Protein AF-A0A381XFG2-F1 (afdb_monomer)

Foldseek 3Di:
DDPPPPPPPPPLPEFEEEEEEQADPDVVSVVVQVVVQVVCVVSVYGYDYQYDPDGLDQVSSLVSLVVVVVVVGQAYEYAHSDQESCVVSVVVCVVSVHAYEYEQDHHPDDPHPYYHHDPVVVVVVVVVVVVCVVVVD

InterPro domains:
  IPR025997 Periplasmic binding protein [PF13407] (17-136)
  IPR028082 Periplasmic binding protein-like I [SSF53822] (14-135)

Structure (mmCIF, N/CA/C/O backbone):
data_AF-A0A381XFG2-F1
#
_entry.id   AF-A0A381XFG2-F1
#
loop_
_atom_site.group_PDB
_atom_site.id
_atom_site.type_symbol
_atom_site.label_atom_id
_atom_site.label_alt_id
_atom_site.label_comp_id
_atom_site.label_asym_id
_atom_site.label_entity_id
_atom_site.label_seq_id
_atom_site.pdbx_PDB_ins_code
_atom_site.Cartn_x
_atom_site.Cartn_y
_atom_site.Cartn_z
_atom_site.occupancy
_atom_site.B_iso_or_equiv
_atom_site.auth_seq_id
_atom_site.auth_comp_id
_atom_site.auth_asym_id
_atom_site.auth_atom_id
_atom_site.pdbx_PDB_model_num
ATOM 1 N N . VAL A 1 1 ? 3.600 -27.446 50.874 1.00 41.81 1 VAL A N 1
ATOM 2 C CA . VAL A 1 1 ? 4.179 -27.270 49.524 1.00 41.81 1 VAL A CA 1
ATOM 3 C C . VAL A 1 1 ? 3.050 -26.823 48.613 1.00 41.81 1 VAL A C 1
ATOM 5 O O . VAL A 1 1 ? 2.247 -27.652 48.218 1.00 41.81 1 VAL A O 1
ATOM 8 N N . ALA A 1 2 ? 2.905 -25.516 48.404 1.00 37.62 2 ALA A N 1
ATOM 9 C CA . ALA A 1 2 ? 1.913 -24.946 47.497 1.00 37.62 2 ALA A CA 1
ATOM 10 C C . ALA A 1 2 ? 2.695 -24.245 46.388 1.00 37.62 2 ALA A C 1
ATOM 12 O O . ALA A 1 2 ? 3.257 -23.173 46.598 1.00 37.62 2 ALA A O 1
ATOM 13 N N . ILE A 1 3 ? 2.824 -24.926 45.253 1.00 48.22 3 ILE A N 1
ATOM 14 C CA . ILE A 1 3 ? 3.401 -24.357 44.041 1.00 48.22 3 ILE A CA 1
ATOM 15 C C . ILE A 1 3 ? 2.300 -23.478 43.447 1.00 48.22 3 ILE A C 1
ATOM 17 O O . ILE A 1 3 ? 1.368 -23.976 42.824 1.00 48.22 3 ILE A O 1
ATOM 21 N N . VAL A 1 4 ? 2.373 -22.175 43.710 1.00 49.03 4 VAL A N 1
ATOM 22 C CA . VAL A 1 4 ? 1.599 -21.174 42.975 1.00 49.03 4 VAL A CA 1
ATOM 23 C C . VAL A 1 4 ? 2.292 -21.026 41.624 1.00 49.03 4 VAL A C 1
ATOM 25 O O . VAL A 1 4 ? 3.291 -20.320 41.503 1.00 49.03 4 VAL A O 1
ATOM 28 N N . LEU A 1 5 ? 1.807 -21.766 40.626 1.00 52.25 5 LEU A N 1
ATOM 29 C CA . LEU A 1 5 ? 2.098 -21.498 39.222 1.00 52.25 5 LEU A CA 1
ATOM 30 C C . LEU A 1 5 ? 1.452 -20.149 38.894 1.00 52.25 5 LEU A C 1
ATOM 32 O O . LEU A 1 5 ? 0.264 -20.068 38.598 1.00 52.25 5 LEU A O 1
ATOM 36 N N . LEU A 1 6 ? 2.234 -19.077 39.016 1.00 48.50 6 LEU A N 1
ATOM 37 C CA . LEU A 1 6 ? 1.971 -17.826 38.316 1.00 48.50 6 LEU A CA 1
ATOM 38 C C . LEU A 1 6 ? 2.114 -18.134 36.824 1.00 48.50 6 LEU A C 1
ATOM 40 O O . LEU A 1 6 ? 3.192 -17.997 36.246 1.00 48.50 6 LEU A O 1
ATOM 44 N N . GLU A 1 7 ? 1.030 -18.620 36.219 1.00 51.16 7 GLU A N 1
ATOM 45 C CA . GLU A 1 7 ? 0.855 -18.575 34.776 1.00 51.16 7 GLU A CA 1
ATOM 46 C C . GLU A 1 7 ? 0.992 -17.110 34.382 1.00 51.16 7 GLU A C 1
ATOM 48 O O . GLU A 1 7 ? 0.145 -16.262 34.665 1.00 51.16 7 GLU A O 1
ATOM 53 N N . THR A 1 8 ? 2.150 -16.794 33.814 1.00 48.97 8 THR A N 1
ATOM 54 C CA . THR A 1 8 ? 2.382 -15.509 33.183 1.00 48.97 8 THR A CA 1
ATOM 55 C C . THR A 1 8 ? 1.422 -15.483 32.009 1.00 48.97 8 THR A C 1
ATOM 57 O O . THR A 1 8 ? 1.656 -16.156 31.009 1.00 48.97 8 THR A O 1
ATOM 60 N N . SER A 1 9 ? 0.299 -14.784 32.174 1.00 50.44 9 SER A N 1
ATOM 61 C CA . SER A 1 9 ? -0.589 -14.434 31.075 1.00 50.44 9 SER A CA 1
ATOM 62 C C . SER A 1 9 ? 0.266 -13.700 30.052 1.00 50.44 9 SER A C 1
ATOM 64 O O . SER A 1 9 ? 0.538 -12.510 30.208 1.00 50.44 9 SER A O 1
ATOM 66 N N . LEU A 1 10 ? 0.720 -14.417 29.025 1.00 53.53 10 LEU A N 1
ATOM 67 C CA . LEU A 1 10 ? 1.084 -13.796 27.769 1.00 53.53 10 LEU A CA 1
ATOM 68 C C . LEU A 1 10 ? -0.191 -13.090 27.332 1.00 53.53 10 LEU A C 1
ATOM 70 O O . LEU A 1 10 ? -1.187 -13.734 27.014 1.00 53.53 10 LEU A O 1
ATOM 74 N N . THR A 1 11 ? -0.210 -11.768 27.428 1.00 52.88 11 THR A N 1
ATOM 75 C CA . THR A 1 11 ? -1.153 -10.970 26.663 1.00 52.88 11 THR A CA 1
ATOM 76 C C . THR A 1 11 ? -0.985 -11.443 25.225 1.00 52.88 11 THR A C 1
ATOM 78 O O . THR A 1 11 ? 0.052 -11.183 24.617 1.00 52.88 11 THR A O 1
ATOM 81 N N . GLU A 1 12 ? -1.939 -12.226 24.721 1.00 61.41 12 GLU A N 1
ATOM 82 C CA . GLU A 1 12 ? -2.060 -12.521 23.298 1.00 61.41 12 GLU A CA 1
ATOM 83 C C . GLU A 1 12 ? -2.022 -11.159 22.602 1.00 61.41 12 GLU A C 1
ATOM 85 O O . GLU A 1 12 ? -2.944 -10.354 22.752 1.00 61.41 12 GLU A O 1
ATOM 90 N N . MET A 1 13 ? -0.899 -10.833 21.957 1.00 62.16 13 MET A N 1
ATOM 91 C CA . MET A 1 13 ? -0.730 -9.571 21.245 1.00 62.16 13 MET A CA 1
ATOM 92 C C . MET A 1 13 ? -1.565 -9.650 19.972 1.00 62.16 13 MET A C 1
ATOM 94 O O . MET A 1 13 ? -1.038 -9.880 18.889 1.00 62.16 13 MET A O 1
ATOM 98 N N . SER A 1 14 ? -2.881 -9.510 20.110 1.00 80.94 14 SER A N 1
ATOM 99 C CA . SER A 1 14 ? -3.780 -9.428 18.974 1.00 80.94 14 SER A CA 1
ATOM 100 C C . SER A 1 14 ? -3.694 -8.020 18.396 1.00 80.94 14 SER A C 1
ATOM 102 O O . SER A 1 14 ? -4.158 -7.072 19.029 1.00 80.94 14 SER A O 1
ATOM 104 N N . PHE A 1 15 ? -3.109 -7.889 17.212 1.00 90.75 15 PHE A N 1
ATOM 105 C CA . PHE A 1 15 ? -3.097 -6.656 16.434 1.00 90.75 15 PHE A CA 1
ATOM 106 C C . PHE A 1 15 ? -3.812 -6.858 15.090 1.00 90.75 15 PHE A C 1
ATOM 108 O O . PHE A 1 15 ? -3.849 -7.951 14.522 1.00 90.75 15 PHE A O 1
ATOM 115 N N . SER A 1 16 ? -4.401 -5.788 14.572 1.00 93.75 16 SER A N 1
ATOM 116 C CA . SER A 1 16 ? -5.150 -5.732 13.323 1.00 93.75 16 SER A CA 1
ATOM 117 C C . SER A 1 16 ? -4.412 -4.864 12.311 1.00 93.75 16 SER A C 1
ATOM 119 O O . SER A 1 16 ? -4.190 -3.675 12.535 1.00 93.75 16 SER A O 1
ATOM 121 N N . ILE A 1 17 ? -4.076 -5.446 11.160 1.00 97.31 17 ILE A N 1
ATOM 122 C CA . ILE A 1 17 ? -3.379 -4.751 10.072 1.00 97.31 17 ILE A CA 1
ATOM 123 C C . ILE A 1 17 ? -4.329 -4.565 8.893 1.00 97.31 17 ILE A C 1
ATOM 125 O O . ILE A 1 17 ? -4.906 -5.532 8.391 1.00 97.31 17 ILE A O 1
ATOM 129 N N . ALA A 1 18 ? -4.458 -3.332 8.409 1.00 98.44 18 ALA A N 1
ATOM 130 C CA . ALA A 1 18 ? -5.121 -3.055 7.140 1.00 98.44 18 ALA A CA 1
ATOM 131 C C . ALA A 1 18 ? -4.087 -3.016 6.007 1.00 98.44 18 ALA A C 1
ATOM 133 O O . ALA A 1 18 ? -3.096 -2.291 6.081 1.00 98.44 18 ALA A O 1
ATOM 134 N N . VAL A 1 19 ? -4.321 -3.784 4.943 1.00 98.50 19 VAL A N 1
ATOM 135 C CA . VAL A 1 19 ? -3.414 -3.878 3.792 1.00 98.50 19 VAL A CA 1
ATOM 136 C C . VAL A 1 19 ? -4.117 -3.346 2.552 1.00 98.50 19 VAL A C 1
ATOM 138 O O . VAL A 1 19 ? -5.094 -3.930 2.083 1.00 98.50 19 VAL A O 1
ATOM 141 N N . LEU A 1 20 ? -3.624 -2.237 2.007 1.00 98.50 20 LEU A N 1
ATOM 142 C CA . LEU A 1 20 ? -4.175 -1.580 0.826 1.00 98.50 20 LEU A CA 1
ATOM 143 C C . LEU A 1 20 ? -3.256 -1.782 -0.373 1.00 98.50 20 LEU A C 1
ATOM 145 O O . LEU A 1 20 ? -2.075 -1.448 -0.343 1.00 98.50 20 LEU A O 1
ATOM 149 N N . THR A 1 21 ? -3.804 -2.294 -1.468 1.00 98.12 21 THR A N 1
ATOM 150 C CA . THR A 1 21 ? -3.048 -2.514 -2.714 1.00 98.12 21 THR A CA 1
ATOM 151 C C . THR A 1 21 ? -3.798 -1.932 -3.903 1.00 98.12 21 THR A C 1
ATOM 153 O O . THR A 1 21 ? -5.000 -1.694 -3.808 1.00 98.12 21 THR A O 1
ATOM 156 N N . LYS A 1 22 ? -3.108 -1.700 -5.025 1.00 97.19 22 LYS A N 1
ATOM 157 C CA . LYS A 1 22 ? -3.694 -1.024 -6.196 1.00 97.19 22 LYS A CA 1
ATOM 158 C C . LYS A 1 22 ? -4.681 -1.900 -6.973 1.00 97.19 22 LYS A C 1
ATOM 160 O O . LYS A 1 22 ? -5.620 -1.387 -7.574 1.00 97.19 22 LYS A O 1
ATOM 165 N N . ASN A 1 23 ? -4.454 -3.217 -6.990 1.00 96.75 23 ASN A N 1
ATOM 166 C CA . ASN A 1 23 ? -5.258 -4.188 -7.733 1.00 96.75 23 ASN A CA 1
ATOM 167 C C . ASN A 1 23 ? -5.012 -5.642 -7.262 1.00 96.75 23 ASN A C 1
ATOM 169 O O . ASN A 1 23 ? -4.170 -5.919 -6.401 1.00 96.75 23 ASN A O 1
ATOM 173 N N . ASN A 1 24 ? -5.772 -6.584 -7.834 1.00 95.00 24 ASN A N 1
ATOM 174 C CA . ASN A 1 24 ? -5.692 -8.021 -7.537 1.00 95.00 24 ASN A CA 1
ATOM 175 C C . ASN A 1 24 ? -4.972 -8.852 -8.606 1.00 95.00 24 ASN A C 1
ATOM 177 O O . ASN A 1 24 ? -4.934 -10.072 -8.487 1.00 95.00 24 ASN A O 1
ATOM 181 N N . THR A 1 25 ? -4.427 -8.220 -9.641 1.00 95.31 25 THR A N 1
ATOM 182 C CA . THR A 1 25 ? -3.874 -8.916 -10.809 1.00 95.31 25 THR A CA 1
ATOM 183 C C . THR A 1 25 ? -2.355 -8.855 -10.873 1.00 95.31 25 THR A C 1
ATOM 185 O O . THR A 1 25 ? -1.750 -9.757 -11.444 1.00 95.31 25 THR A O 1
ATOM 188 N N . ASN A 1 26 ? -1.724 -7.839 -10.277 1.00 95.50 26 ASN A N 1
ATOM 189 C CA . ASN A 1 26 ? -0.270 -7.732 -10.249 1.00 95.50 26 ASN A CA 1
ATOM 190 C C . ASN A 1 26 ? 0.336 -8.771 -9.275 1.00 95.50 26 ASN A C 1
ATOM 192 O O . ASN A 1 26 ? 0.061 -8.708 -8.068 1.00 95.50 26 ASN A O 1
ATOM 196 N N . PRO A 1 27 ? 1.201 -9.689 -9.756 1.00 95.38 27 PRO A N 1
ATOM 197 C CA . PRO A 1 27 ? 1.852 -10.699 -8.923 1.00 95.38 27 PRO A CA 1
ATOM 198 C C . PRO A 1 27 ? 2.643 -10.133 -7.740 1.00 95.38 27 PRO A C 1
ATOM 200 O O . PRO A 1 27 ? 2.675 -10.771 -6.691 1.00 95.38 27 PRO A O 1
ATOM 203 N N . ALA A 1 28 ? 3.232 -8.939 -7.860 1.00 92.94 28 ALA A N 1
ATOM 204 C CA . ALA A 1 28 ? 3.969 -8.310 -6.765 1.00 92.94 28 ALA A CA 1
ATOM 205 C C . ALA A 1 28 ? 3.054 -7.999 -5.568 1.00 92.94 28 ALA A C 1
ATOM 207 O O . ALA A 1 28 ? 3.405 -8.281 -4.424 1.00 92.94 28 ALA A O 1
ATOM 208 N N . TYR A 1 29 ? 1.845 -7.486 -5.822 1.00 96.38 29 TYR A N 1
ATOM 209 C CA . TYR A 1 29 ? 0.879 -7.171 -4.761 1.00 96.38 29 TYR A CA 1
ATOM 210 C C . TYR A 1 29 ? 0.284 -8.439 -4.153 1.00 96.38 29 TYR A C 1
ATOM 212 O O . TYR A 1 29 ? 0.097 -8.510 -2.942 1.00 96.38 29 TYR A O 1
ATOM 220 N N . ILE A 1 30 ? 0.024 -9.457 -4.979 1.00 96.56 30 ILE A N 1
ATOM 221 C CA . ILE A 1 30 ? -0.415 -10.774 -4.503 1.00 96.56 30 ILE A CA 1
ATOM 222 C C . ILE A 1 30 ? 0.652 -11.377 -3.582 1.00 96.56 30 ILE A C 1
ATOM 224 O O . ILE A 1 30 ? 0.333 -11.792 -2.470 1.00 96.56 30 ILE A O 1
ATOM 228 N N . GLY A 1 31 ? 1.914 -11.380 -4.019 1.00 96.25 31 GLY A N 1
ATOM 229 C CA . GLY A 1 31 ? 3.041 -11.891 -3.243 1.00 96.25 31 GLY A CA 1
ATOM 230 C C . GLY A 1 31 ? 3.228 -11.148 -1.921 1.00 96.25 31 GLY A C 1
ATOM 231 O O . GLY A 1 31 ? 3.369 -11.792 -0.883 1.00 96.25 31 GLY A O 1
ATOM 232 N N . ALA A 1 32 ? 3.144 -9.813 -1.936 1.00 95.88 32 ALA A N 1
ATOM 233 C CA . ALA A 1 32 ? 3.217 -8.997 -0.727 1.00 95.88 32 ALA A CA 1
ATOM 234 C C . ALA A 1 32 ? 2.108 -9.350 0.277 1.00 95.88 32 ALA A C 1
ATOM 236 O O . ALA A 1 32 ? 2.403 -9.598 1.443 1.00 95.88 3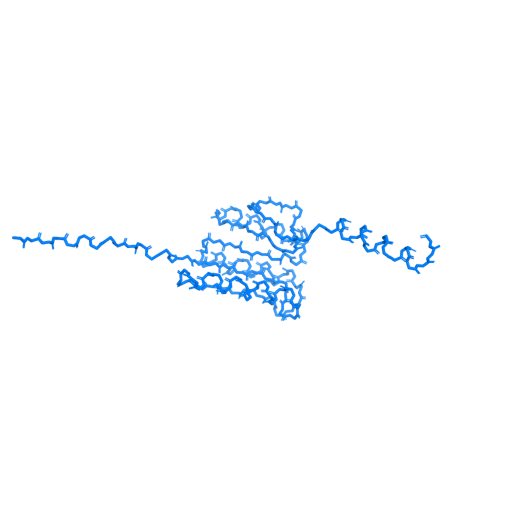2 ALA A O 1
ATOM 237 N N . ARG A 1 33 ? 0.847 -9.458 -0.174 1.00 97.19 33 ARG A N 1
ATOM 238 C CA . ARG A 1 33 ? -0.282 -9.849 0.691 1.00 97.19 33 ARG A CA 1
ATOM 239 C C . ARG A 1 33 ? -0.084 -11.236 1.306 1.00 97.19 33 ARG A C 1
ATOM 241 O O . ARG A 1 33 ? -0.241 -11.378 2.511 1.00 97.19 33 ARG A O 1
ATOM 248 N N . VAL A 1 34 ? 0.349 -12.222 0.515 1.00 97.31 34 VAL A N 1
ATOM 249 C CA . VAL A 1 34 ? 0.656 -13.578 1.011 1.00 97.31 34 VAL A CA 1
ATOM 250 C C . VAL A 1 34 ? 1.789 -13.564 2.041 1.00 97.31 34 VAL A C 1
ATOM 252 O O . VAL A 1 34 ? 1.725 -14.291 3.031 1.00 97.31 34 VAL A O 1
ATOM 255 N N . GLY A 1 35 ? 2.834 -12.764 1.817 1.00 96.25 35 GLY A N 1
ATOM 256 C CA . GLY A 1 35 ? 3.937 -12.613 2.767 1.00 96.25 35 GLY A CA 1
ATOM 257 C C . GLY A 1 35 ? 3.481 -12.006 4.094 1.00 96.25 35 GLY A C 1
ATOM 258 O O . GLY A 1 35 ? 3.819 -12.536 5.151 1.00 96.25 35 GLY A O 1
ATOM 259 N N . ILE A 1 36 ? 2.669 -10.946 4.028 1.00 96.12 36 ILE A N 1
ATOM 260 C CA . ILE A 1 36 ? 2.073 -10.299 5.202 1.00 96.12 36 ILE A CA 1
ATOM 261 C C . ILE A 1 36 ? 1.201 -11.292 5.971 1.00 96.12 36 ILE A C 1
ATOM 263 O O . ILE A 1 36 ? 1.440 -11.483 7.160 1.00 96.12 36 ILE A O 1
ATOM 267 N N . ASP A 1 37 ? 0.258 -11.962 5.298 1.00 96.75 37 ASP A N 1
ATOM 268 C CA . ASP A 1 37 ? -0.659 -12.927 5.921 1.00 96.75 37 ASP A CA 1
ATOM 269 C C . ASP A 1 37 ? 0.103 -14.026 6.659 1.00 96.75 37 ASP A C 1
ATOM 271 O O . ASP A 1 37 ? -0.136 -14.273 7.838 1.00 96.75 37 ASP A O 1
ATOM 275 N N . ARG A 1 38 ? 1.093 -14.632 5.996 1.00 95.81 38 ARG A N 1
ATOM 276 C CA . ARG A 1 38 ? 1.913 -15.673 6.617 1.00 95.81 38 ARG A CA 1
ATOM 277 C C . ARG A 1 38 ? 2.650 -15.154 7.839 1.00 95.81 38 ARG A C 1
ATOM 279 O O . ARG A 1 38 ? 2.705 -15.862 8.833 1.00 95.81 38 ARG A O 1
ATOM 286 N N . MET A 1 39 ? 3.228 -13.955 7.787 1.00 93.62 39 MET A N 1
ATOM 287 C CA . MET A 1 39 ? 3.987 -13.420 8.917 1.00 93.62 39 MET A CA 1
ATOM 288 C C . MET A 1 39 ? 3.085 -13.140 10.122 1.00 93.62 39 MET A C 1
ATOM 290 O O . MET A 1 39 ? 3.410 -13.541 11.236 1.00 93.62 39 MET A O 1
ATOM 294 N N . ILE A 1 40 ? 1.943 -12.484 9.916 1.00 92.19 40 ILE A N 1
ATOM 295 C CA . ILE A 1 40 ? 1.053 -12.093 11.019 1.00 92.19 40 ILE A CA 1
ATOM 296 C C . ILE A 1 40 ? 0.279 -13.278 11.610 1.00 92.19 40 ILE A C 1
ATOM 298 O O . ILE A 1 40 ? -0.040 -13.257 12.797 1.00 92.19 40 ILE A O 1
ATOM 302 N N . GLU A 1 41 ? 0.044 -14.341 10.832 1.00 91.62 41 GLU A N 1
ATOM 303 C CA . GLU A 1 41 ? -0.528 -15.594 11.338 1.00 91.62 41 GLU A CA 1
ATOM 304 C C . GLU A 1 41 ? 0.346 -16.231 12.434 1.00 91.62 41 GLU A C 1
ATOM 306 O O . GLU A 1 41 ? -0.196 -16.845 13.353 1.00 91.62 41 GLU A O 1
ATOM 311 N N . HIS A 1 42 ? 1.674 -16.028 12.416 1.00 89.94 42 HIS A N 1
ATOM 312 C CA . HIS A 1 42 ? 2.567 -16.494 13.494 1.00 89.94 42 HIS A CA 1
ATOM 313 C C . HIS A 1 42 ? 2.279 -15.813 14.841 1.00 89.94 42 HIS A C 1
ATOM 3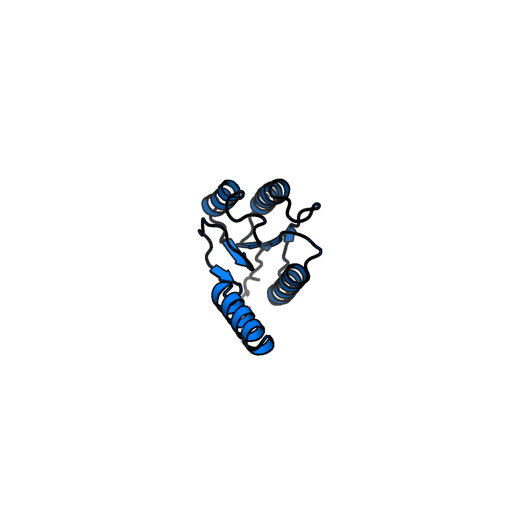15 O O . HIS A 1 42 ? 2.670 -16.335 15.882 1.00 89.94 42 HIS A O 1
ATOM 321 N N . PHE A 1 43 ? 1.588 -14.671 14.825 1.00 89.19 43 PHE A N 1
ATOM 322 C CA . PHE A 1 43 ? 1.152 -13.935 16.011 1.00 89.19 43 PHE A CA 1
ATOM 323 C C . PHE A 1 43 ? -0.343 -14.137 16.313 1.00 89.19 43 PHE A C 1
ATOM 325 O O . PHE A 1 43 ? -0.922 -13.358 17.062 1.00 89.19 43 PHE A O 1
ATOM 332 N N . GLY A 1 44 ? -1.006 -15.122 15.693 1.00 89.06 44 GLY A N 1
ATOM 333 C CA . GLY A 1 44 ? -2.446 -15.356 15.879 1.00 89.06 44 GLY A CA 1
ATOM 334 C C . GLY A 1 44 ? -3.346 -14.274 15.265 1.00 89.06 44 GLY A C 1
ATOM 335 O O . GLY A 1 44 ? -4.547 -14.237 15.534 1.00 89.06 44 GLY A O 1
ATOM 336 N N . CYS A 1 45 ? -2.785 -13.396 14.430 1.00 92.50 45 CYS A N 1
ATOM 337 C CA . CYS A 1 45 ? -3.463 -12.239 13.852 1.00 92.50 45 CYS A CA 1
ATOM 338 C C . CYS A 1 45 ? -3.872 -12.481 12.390 1.00 92.50 45 CYS A C 1
ATOM 340 O O . CYS A 1 45 ? -3.415 -13.421 11.739 1.00 92.50 45 CYS A O 1
ATOM 342 N N . ARG A 1 46 ? -4.738 -11.614 11.849 1.00 91.50 46 ARG A N 1
ATOM 343 C CA . ARG A 1 46 ? -5.144 -11.619 10.433 1.00 91.50 46 ARG A CA 1
ATOM 344 C C . ARG A 1 46 ? -5.181 -10.206 9.868 1.00 91.50 46 ARG A C 1
ATOM 346 O O . ARG A 1 46 ? -5.628 -9.283 10.544 1.00 91.50 46 ARG A O 1
ATOM 353 N N . ALA A 1 47 ? -4.771 -10.058 8.612 1.00 96.00 47 ALA A N 1
ATOM 354 C CA . ALA A 1 47 ? -4.870 -8.799 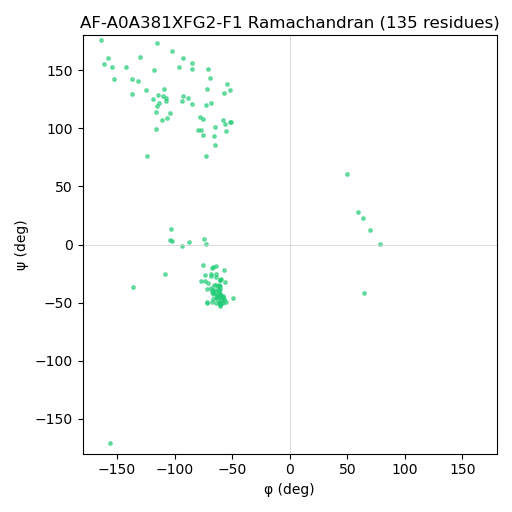7.894 1.00 96.00 47 ALA A CA 1
ATOM 355 C C . ALA A 1 47 ? -6.251 -8.655 7.260 1.00 96.00 47 ALA A C 1
ATOM 357 O O . ALA A 1 47 ? -6.893 -9.629 6.854 1.00 96.00 47 ALA A O 1
ATOM 358 N N . VAL A 1 48 ? -6.686 -7.407 7.123 1.00 97.88 48 VAL A N 1
ATOM 359 C CA . VAL A 1 48 ? -7.841 -7.046 6.309 1.00 97.88 48 VAL A CA 1
ATOM 360 C C . VAL A 1 48 ? -7.329 -6.417 5.023 1.00 97.88 48 VAL A C 1
ATOM 362 O O . VAL A 1 48 ? -6.744 -5.334 5.032 1.00 97.88 48 VAL A O 1
ATOM 365 N N . HIS A 1 49 ? -7.552 -7.105 3.907 1.00 98.12 49 HIS A N 1
ATOM 366 C CA . HIS A 1 49 ? -7.122 -6.643 2.591 1.00 98.12 49 HIS A CA 1
ATOM 367 C C . HIS A 1 49 ? -8.185 -5.756 1.949 1.00 98.12 49 HIS A C 1
ATOM 369 O O . HIS A 1 49 ? -9.333 -6.164 1.769 1.00 98.12 49 HIS A O 1
ATOM 375 N N . TYR A 1 50 ? -7.777 -4.561 1.542 1.00 98.50 50 TYR A N 1
ATOM 376 C CA . TYR A 1 50 ? -8.593 -3.606 0.810 1.00 98.50 50 TYR A CA 1
ATOM 377 C C . TYR A 1 50 ? -7.993 -3.405 -0.577 1.00 98.50 50 TYR A C 1
ATOM 379 O O . TYR A 1 50 ? -6.847 -2.978 -0.738 1.00 98.50 50 TYR A O 1
ATOM 387 N N . VAL A 1 51 ? -8.775 -3.732 -1.600 1.00 98.06 51 VAL A N 1
ATOM 388 C CA . VAL A 1 51 ? -8.314 -3.691 -2.985 1.00 98.06 51 VAL A CA 1
ATOM 389 C C . VAL A 1 51 ? -9.402 -3.077 -3.855 1.00 98.06 51 VAL A C 1
ATOM 391 O O . VAL A 1 51 ? -10.548 -3.531 -3.766 1.00 98.06 51 VAL A O 1
ATOM 394 N N . PRO A 1 52 ? -9.077 -2.072 -4.687 1.00 97.94 52 PRO A N 1
ATOM 395 C CA . PRO A 1 52 ? -10.005 -1.550 -5.671 1.00 97.94 52 PRO A CA 1
ATOM 396 C C . PRO A 1 52 ? -10.557 -2.657 -6.575 1.00 97.94 52 PRO A C 1
ATOM 398 O O . PRO A 1 52 ? -9.826 -3.547 -7.021 1.00 97.94 52 PRO A O 1
ATOM 401 N N . ARG A 1 53 ? -11.857 -2.599 -6.867 1.00 96.31 53 ARG A N 1
ATOM 402 C CA . ARG A 1 53 ? -12.517 -3.438 -7.871 1.00 96.31 53 ARG A CA 1
ATOM 403 C C . ARG A 1 53 ? -12.000 -3.110 -9.259 1.00 96.31 53 ARG A C 1
ATOM 405 O O . ARG A 1 53 ? -11.776 -4.021 -10.055 1.00 96.31 53 ARG A O 1
ATOM 412 N N . ARG A 1 54 ? -11.821 -1.819 -9.551 1.00 97.00 54 ARG A N 1
ATOM 413 C CA . ARG A 1 54 ? -11.177 -1.370 -10.784 1.00 97.00 54 ARG A CA 1
ATOM 414 C C . ARG A 1 54 ? -9.684 -1.166 -10.512 1.00 97.00 54 ARG A C 1
ATOM 416 O O . ARG A 1 54 ? -9.359 -0.389 -9.618 1.00 97.00 54 ARG A O 1
ATOM 423 N N . PRO A 1 55 ? -8.782 -1.835 -11.255 1.00 97.25 55 PRO A N 1
ATOM 424 C CA . PRO A 1 55 ? -7.351 -1.674 -11.048 1.00 97.25 55 PRO A CA 1
ATOM 425 C C . PRO A 1 55 ? -6.924 -0.209 -11.058 1.00 97.25 55 PRO A C 1
ATOM 427 O O . PRO A 1 55 ? -7.333 0.548 -11.941 1.00 97.25 55 PRO A O 1
ATOM 430 N N . ASP A 1 56 ? -6.114 0.159 -10.066 1.00 96.31 56 ASP A N 1
ATOM 431 C CA . ASP A 1 56 ? -5.449 1.459 -9.982 1.00 96.31 56 ASP A CA 1
ATOM 432 C C . ASP A 1 56 ? -6.425 2.651 -9.853 1.00 96.31 56 ASP A C 1
ATOM 434 O O . ASP A 1 56 ? -6.093 3.802 -10.144 1.00 96.31 56 ASP A O 1
ATOM 438 N N . ASP A 1 57 ? -7.648 2.388 -9.378 1.00 98.31 57 ASP A N 1
ATOM 439 C CA . ASP A 1 57 ? -8.657 3.415 -9.134 1.00 98.31 57 ASP A CA 1
ATOM 440 C C . ASP A 1 57 ? -8.350 4.221 -7.864 1.00 98.31 57 ASP A C 1
ATOM 442 O O . ASP A 1 57 ? -8.523 3.758 -6.734 1.00 98.31 57 ASP A O 1
ATOM 446 N N . VAL A 1 58 ? -7.929 5.470 -8.073 1.00 98.12 58 VAL A N 1
ATOM 447 C CA . VAL A 1 58 ? -7.603 6.421 -7.003 1.00 98.12 58 VAL A CA 1
ATOM 448 C C . VAL A 1 58 ? -8.803 6.718 -6.102 1.00 98.12 58 VAL A C 1
ATOM 450 O O . VAL A 1 58 ? -8.656 6.744 -4.885 1.00 98.12 58 VAL A O 1
ATOM 453 N N . GLY A 1 59 ? -9.991 6.944 -6.670 1.00 98.38 59 GLY A N 1
ATOM 454 C CA . GLY A 1 59 ? -11.175 7.311 -5.886 1.00 98.38 59 GLY A CA 1
ATOM 455 C C . GLY A 1 59 ? -11.665 6.154 -5.018 1.00 98.38 59 GLY A C 1
ATOM 456 O O . GLY A 1 59 ? -12.053 6.340 -3.860 1.00 98.38 59 GLY A O 1
ATOM 457 N N . GLU A 1 60 ? -11.588 4.937 -5.552 1.00 98.50 60 GLU A N 1
ATOM 458 C CA . GLU A 1 60 ? -11.882 3.730 -4.795 1.00 98.50 60 GLU A CA 1
ATOM 459 C C . GLU A 1 60 ? -10.842 3.501 -3.694 1.00 98.50 60 GLU A C 1
ATOM 461 O O . GLU A 1 60 ? -11.234 3.213 -2.564 1.00 98.50 60 GLU A O 1
ATOM 466 N N . GLN A 1 61 ? -9.544 3.700 -3.961 1.00 98.50 61 GLN A N 1
ATOM 467 C CA . GLN A 1 61 ? -8.523 3.565 -2.920 1.00 98.50 61 GLN A CA 1
ATOM 468 C C . GLN A 1 61 ? -8.700 4.598 -1.794 1.00 98.50 61 GLN A C 1
ATOM 470 O O . GLN A 1 61 ? -8.599 4.217 -0.630 1.00 98.50 61 GLN A O 1
ATOM 475 N N . ILE A 1 62 ? -9.067 5.850 -2.097 1.00 98.50 62 ILE A N 1
ATOM 476 C CA . ILE A 1 62 ? -9.427 6.859 -1.077 1.00 98.50 62 ILE A CA 1
ATOM 477 C C . ILE A 1 62 ? -10.583 6.355 -0.205 1.00 98.50 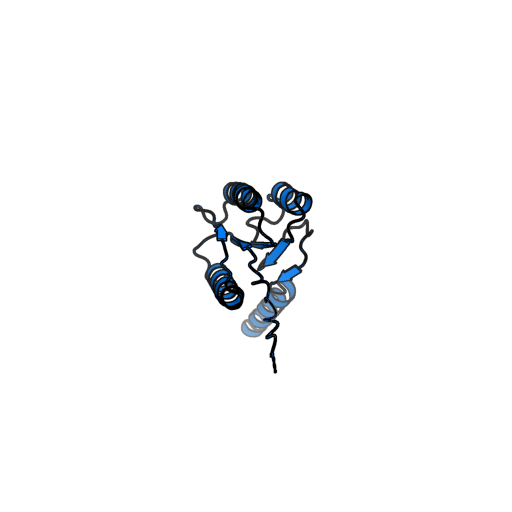62 ILE A C 1
ATOM 479 O O . ILE A 1 62 ? -10.502 6.371 1.020 1.00 98.50 62 ILE A O 1
ATOM 483 N N . THR A 1 63 ? -11.641 5.830 -0.828 1.00 98.56 63 THR A N 1
ATOM 484 C CA . THR A 1 63 ? -12.799 5.284 -0.100 1.00 98.56 63 THR A CA 1
ATOM 485 C C . THR A 1 63 ? -12.411 4.084 0.772 1.00 98.56 63 THR A C 1
ATOM 487 O O . THR A 1 63 ? -12.966 3.876 1.852 1.00 98.56 63 THR A O 1
ATOM 490 N N . LEU A 1 64 ? -11.470 3.259 0.307 1.00 98.75 64 LEU A N 1
ATOM 491 C CA . LEU A 1 64 ? -10.956 2.113 1.051 1.00 98.75 64 LEU A CA 1
ATOM 492 C C . LEU A 1 64 ? -10.080 2.530 2.237 1.00 98.75 64 LEU A C 1
ATOM 494 O O . LEU A 1 64 ? -10.146 1.860 3.262 1.00 98.75 64 LEU A O 1
ATOM 498 N N . VAL A 1 65 ? -9.329 3.633 2.139 1.00 98.38 65 VAL A N 1
ATOM 499 C CA . VAL A 1 65 ? -8.608 4.217 3.282 1.00 98.38 65 VAL A CA 1
ATOM 500 C C . VAL A 1 65 ? -9.582 4.593 4.391 1.00 98.38 65 VAL A C 1
ATOM 502 O O . VAL A 1 65 ? -9.399 4.151 5.521 1.00 98.38 65 VAL A O 1
ATOM 505 N N . SER A 1 66 ? -10.659 5.318 4.075 1.00 98.44 66 SER A N 1
ATOM 506 C CA . SER A 1 66 ? -11.674 5.673 5.078 1.00 98.44 66 SER A CA 1
ATOM 507 C C . SER A 1 66 ? -12.278 4.426 5.736 1.00 98.44 66 SER A C 1
ATOM 509 O O . SER A 1 66 ? -12.318 4.328 6.956 1.00 98.44 66 SER A O 1
ATOM 511 N N . LYS A 1 67 ? -12.635 3.407 4.941 1.00 98.50 67 LYS A N 1
ATOM 512 C CA . LYS A 1 67 ? -13.153 2.124 5.456 1.00 98.50 67 LYS A CA 1
ATOM 513 C C . LYS A 1 67 ? -12.146 1.334 6.294 1.00 98.50 67 LYS A C 1
ATOM 515 O O . LYS A 1 67 ? -12.556 0.483 7.086 1.00 98.50 67 LYS A O 1
ATOM 520 N N . ALA A 1 68 ? -10.851 1.508 6.046 1.00 98.44 68 ALA A N 1
ATOM 521 C CA . ALA A 1 68 ? -9.805 0.920 6.867 1.00 98.44 68 ALA A CA 1
ATOM 522 C C . ALA A 1 68 ? -9.745 1.638 8.217 1.00 98.44 68 ALA A C 1
ATOM 524 O O . ALA A 1 68 ? -9.834 0.973 9.242 1.00 98.44 68 ALA A O 1
ATOM 525 N N . LEU A 1 69 ? -9.702 2.973 8.217 1.00 98.25 69 LEU A N 1
ATOM 526 C CA . LEU A 1 69 ? -9.668 3.794 9.432 1.00 98.25 69 LEU A CA 1
ATOM 527 C C . LEU A 1 69 ? -10.911 3.622 10.317 1.00 98.25 69 LEU A C 1
ATOM 529 O O . LEU A 1 69 ? -10.770 3.578 11.535 1.00 98.25 69 LEU A O 1
ATOM 533 N N . ASP A 1 70 ? -12.097 3.409 9.736 1.00 98.06 70 ASP A N 1
ATOM 534 C CA . ASP A 1 70 ? -13.328 3.097 10.486 1.00 98.06 70 ASP A CA 1
ATOM 535 C C . ASP A 1 70 ? -13.195 1.841 11.369 1.00 98.06 70 ASP A C 1
ATOM 537 O O . ASP A 1 70 ? -13.957 1.654 12.319 1.00 98.06 70 ASP A O 1
ATOM 541 N N . ARG A 1 71 ? -12.241 0.952 11.054 1.00 96.81 71 ARG A N 1
ATOM 542 C CA . ARG A 1 71 ? -11.942 -0.251 11.844 1.00 96.81 71 ARG A CA 1
ATOM 543 C C . ARG A 1 71 ? -10.829 -0.063 12.869 1.00 96.81 71 ARG A C 1
ATOM 545 O O . ARG A 1 71 ? -10.546 -1.020 13.580 1.00 96.81 71 ARG A O 1
ATOM 552 N N . ILE A 1 72 ? -10.227 1.125 12.937 1.00 96.06 72 ILE A N 1
ATOM 553 C CA . ILE A 1 72 ? -9.169 1.496 13.886 1.00 96.06 72 ILE A CA 1
ATOM 554 C C . ILE A 1 72 ? -8.042 0.438 13.903 1.00 96.06 72 ILE A C 1
ATOM 556 O O . ILE A 1 72 ? -7.832 -0.230 14.914 1.00 96.06 72 ILE A O 1
ATOM 560 N N . PRO A 1 73 ? -7.359 0.196 12.768 1.00 97.38 73 PRO A N 1
ATOM 561 C CA . PRO A 1 73 ? -6.285 -0.785 12.710 1.00 97.38 73 PRO A CA 1
ATOM 562 C C . PRO A 1 73 ? -5.055 -0.283 13.475 1.00 97.38 73 PRO A C 1
ATOM 564 O O . PRO A 1 73 ? -4.782 0.918 13.515 1.00 97.38 73 PRO A O 1
ATOM 567 N N . ASP A 1 74 ? -4.269 -1.218 14.005 1.00 97.19 74 ASP A N 1
ATOM 568 C CA . ASP A 1 74 ? -3.008 -0.923 14.693 1.00 97.19 74 ASP A CA 1
ATOM 569 C C . ASP A 1 74 ? -1.931 -0.409 13.730 1.00 97.19 74 ASP A C 1
ATOM 571 O O . ASP A 1 74 ? -1.029 0.313 14.144 1.00 97.19 74 ASP A O 1
ATOM 575 N N . ALA A 1 75 ? -2.019 -0.764 12.443 1.00 97.31 75 ALA A N 1
ATOM 576 C CA . ALA A 1 75 ? -1.214 -0.172 11.378 1.00 97.31 75 ALA A CA 1
ATOM 577 C C . ALA A 1 75 ? -1.861 -0.337 9.994 1.00 97.31 75 ALA A C 1
ATOM 579 O O . ALA A 1 75 ? -2.683 -1.231 9.753 1.00 97.31 75 ALA A O 1
ATOM 580 N N . ILE A 1 76 ? -1.423 0.506 9.060 1.00 98.19 76 ILE A N 1
ATOM 581 C CA . ILE A 1 76 ? -1.755 0.428 7.639 1.00 98.19 76 ILE A CA 1
ATOM 582 C C . ILE A 1 76 ? -0.491 0.124 6.834 1.00 98.19 76 ILE A C 1
ATOM 584 O O . ILE A 1 76 ? 0.505 0.836 6.925 1.00 98.19 76 ILE A O 1
ATOM 588 N N . ILE A 1 77 ? -0.564 -0.898 5.984 1.00 97.81 77 ILE A N 1
ATOM 589 C CA . ILE A 1 77 ? 0.425 -1.167 4.937 1.00 97.81 77 ILE A CA 1
ATOM 590 C C . ILE A 1 77 ? -0.217 -0.823 3.595 1.00 97.81 77 ILE A C 1
ATOM 592 O O . ILE A 1 77 ? -1.274 -1.358 3.262 1.00 97.81 77 ILE A O 1
ATOM 596 N N . MET A 1 78 ? 0.394 0.059 2.808 1.00 97.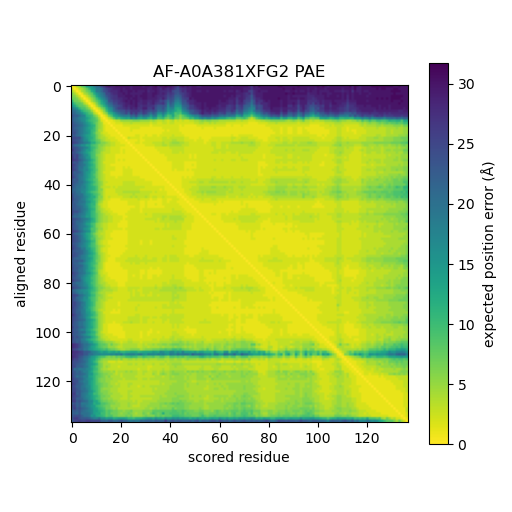69 78 MET A N 1
ATOM 597 C CA . MET A 1 78 ? -0.204 0.582 1.581 1.00 97.69 78 MET A CA 1
ATOM 598 C C . MET A 1 78 ? 0.750 0.532 0.388 1.00 97.69 78 MET A C 1
ATOM 600 O O . MET A 1 78 ? 1.922 0.872 0.482 1.00 97.69 78 MET A O 1
ATOM 604 N N . CYS A 1 79 ? 0.208 0.188 -0.777 1.00 97.38 79 CYS A N 1
ATOM 605 C CA . CYS A 1 79 ? 0.789 0.525 -2.069 1.00 97.38 79 CYS A CA 1
ATOM 606 C C . CYS A 1 79 ? -0.123 1.560 -2.764 1.00 97.38 79 CYS A C 1
ATOM 608 O O . CYS A 1 79 ? -1.228 1.200 -3.194 1.00 97.38 79 CYS A O 1
ATOM 610 N N . PRO A 1 80 ? 0.285 2.839 -2.848 1.00 96.44 80 PRO A N 1
ATOM 611 C CA . PRO A 1 80 ? -0.561 3.936 -3.313 1.00 96.44 80 PRO A CA 1
ATOM 612 C C . PRO A 1 80 ? -0.811 3.878 -4.826 1.00 96.44 80 PRO A C 1
ATOM 614 O O . PRO A 1 80 ? 0.119 3.723 -5.616 1.00 96.44 80 PRO A O 1
ATOM 617 N N . THR A 1 81 ? -2.056 4.059 -5.271 1.00 97.25 81 THR A N 1
ATOM 618 C CA . THR A 1 81 ? -2.429 4.112 -6.699 1.00 97.25 81 THR A CA 1
ATOM 619 C C . THR A 1 81 ? -1.884 5.335 -7.428 1.00 97.25 81 THR A C 1
ATOM 621 O O . THR A 1 81 ? -1.815 5.330 -8.652 1.00 97.25 81 THR A O 1
ATOM 624 N N . HIS A 1 82 ? -1.514 6.395 -6.706 1.00 96.19 82 HIS A N 1
ATOM 625 C CA . HIS A 1 82 ? -0.982 7.618 -7.300 1.00 96.19 82 HIS A CA 1
ATOM 626 C C . HIS A 1 82 ? -0.051 8.345 -6.323 1.00 96.19 82 HIS A C 1
ATOM 628 O O . HIS A 1 82 ? -0.403 8.435 -5.147 1.00 96.19 82 HIS A O 1
ATOM 634 N N . PRO A 1 83 ? 1.054 8.954 -6.789 1.00 92.25 83 PRO A N 1
ATOM 635 C CA . PRO A 1 83 ? 2.028 9.628 -5.918 1.00 92.25 83 PRO A CA 1
ATOM 636 C C . PRO A 1 83 ? 1.511 10.886 -5.194 1.00 92.25 83 PRO A C 1
ATOM 638 O O . PRO A 1 83 ? 2.086 11.300 -4.196 1.00 92.25 83 PRO A O 1
ATOM 641 N N . THR A 1 84 ? 0.418 11.494 -5.666 1.00 94.81 84 THR A N 1
ATOM 642 C CA . THR A 1 84 ? -0.051 12.831 -5.227 1.00 94.81 84 THR A CA 1
ATOM 643 C C . THR A 1 84 ? -1.551 12.904 -4.977 1.00 94.81 84 THR A C 1
ATOM 645 O O . THR A 1 84 ? -2.003 13.538 -4.030 1.00 94.81 84 THR A O 1
ATOM 648 N N . ARG A 1 85 ? -2.363 12.205 -5.778 1.00 96.81 85 ARG A N 1
ATOM 649 C CA . ARG A 1 85 ? -3.832 12.266 -5.690 1.00 96.81 85 ARG A CA 1
ATOM 650 C C . ARG A 1 85 ? -4.436 11.563 -4.469 1.00 96.81 85 ARG A C 1
ATOM 652 O O . ARG A 1 85 ? -5.653 11.551 -4.333 1.00 96.81 85 ARG A O 1
ATOM 659 N N . LEU A 1 86 ? -3.604 10.985 -3.607 1.00 95.88 86 LEU A N 1
ATOM 660 C CA . LEU A 1 86 ? -4.000 10.393 -2.328 1.00 95.88 86 LEU A CA 1
ATOM 661 C C . LEU A 1 86 ? -3.680 11.304 -1.136 1.00 95.88 86 LEU A C 1
ATOM 663 O O . LEU A 1 86 ? -3.918 10.893 -0.007 1.00 95.88 86 LEU A O 1
ATOM 667 N N . ALA A 1 87 ? -3.158 12.517 -1.360 1.00 94.31 87 ALA A N 1
ATOM 668 C CA . ALA A 1 87 ? -2.664 13.403 -0.305 1.00 94.31 87 ALA A CA 1
ATOM 669 C C . ALA A 1 87 ? -3.645 13.579 0.867 1.00 94.31 87 ALA A C 1
ATOM 671 O O . ALA A 1 87 ? -3.238 13.440 2.015 1.00 94.31 87 ALA A O 1
ATOM 672 N N . GLU A 1 88 ? -4.930 13.824 0.592 1.00 95.12 88 GLU A N 1
ATOM 673 C CA . GLU A 1 88 ? -5.956 13.970 1.638 1.00 95.12 88 GLU A CA 1
ATOM 674 C C . GLU A 1 88 ? -6.190 12.666 2.418 1.00 95.12 88 GLU A C 1
ATOM 676 O O . GLU A 1 88 ? -6.322 12.682 3.639 1.00 95.12 88 GLU A O 1
ATOM 681 N N . ALA A 1 89 ? -6.184 11.517 1.735 1.00 96.62 89 ALA A N 1
ATOM 682 C CA . ALA A 1 89 ? -6.328 10.214 2.379 1.00 96.62 89 ALA A CA 1
ATOM 683 C C . ALA A 1 89 ? -5.109 9.883 3.256 1.00 96.62 89 ALA A C 1
ATOM 685 O O . ALA A 1 89 ? -5.277 9.415 4.379 1.00 96.62 89 ALA A O 1
ATOM 686 N N . ILE A 1 90 ? -3.893 10.182 2.791 1.00 96.44 90 ILE A N 1
ATOM 687 C CA . ILE A 1 90 ? -2.661 10.011 3.574 1.00 96.44 90 ILE A CA 1
ATOM 688 C C . ILE A 1 90 ? -2.669 10.919 4.810 1.00 96.44 90 ILE A C 1
ATOM 690 O O . ILE A 1 90 ? -2.404 10.443 5.910 1.00 96.44 90 ILE A O 1
ATOM 694 N N . GLN A 1 91 ? -3.066 12.185 4.658 1.00 96.00 91 GLN A N 1
ATOM 695 C CA . GLN A 1 91 ? -3.231 13.106 5.788 1.00 96.00 91 GLN A CA 1
ATOM 696 C C . GLN A 1 91 ? -4.282 12.608 6.789 1.00 96.00 91 GLN A C 1
ATOM 698 O O . GLN A 1 91 ? -4.098 12.762 7.992 1.00 96.00 91 GLN A O 1
ATOM 703 N N . SER A 1 92 ? -5.364 11.968 6.327 1.00 96.69 92 SER A N 1
ATOM 704 C CA . SER A 1 92 ? -6.359 11.375 7.232 1.00 96.69 92 SER A CA 1
ATOM 705 C C . SER A 1 92 ? -5.800 10.205 8.052 1.00 96.69 92 SER A C 1
ATOM 707 O O . SER A 1 92 ? -6.151 10.062 9.222 1.00 96.69 92 SER A O 1
ATOM 709 N N . ILE A 1 93 ? -4.887 9.411 7.475 1.00 97.12 93 ILE A N 1
ATOM 710 C CA . ILE A 1 93 ? -4.177 8.346 8.198 1.00 97.12 93 ILE A CA 1
ATOM 711 C C . ILE A 1 93 ? -3.251 8.967 9.244 1.00 97.12 93 ILE A C 1
ATOM 713 O O . ILE A 1 93 ? -3.332 8.602 10.413 1.00 97.12 93 ILE A O 1
ATOM 717 N N . GLU A 1 94 ? -2.434 9.947 8.861 1.00 95.94 94 GLU A N 1
ATOM 718 C CA . GLU A 1 94 ? -1.535 10.644 9.789 1.00 95.94 94 GLU A CA 1
ATOM 719 C C . GLU A 1 94 ? -2.303 11.284 10.958 1.00 95.94 94 GLU A C 1
ATOM 721 O O . GLU A 1 94 ? -1.965 11.065 12.120 1.00 95.94 94 GLU A O 1
ATOM 726 N N . ALA A 1 95 ? -3.399 11.994 10.670 1.00 96.56 95 ALA A N 1
ATOM 727 C CA . ALA A 1 95 ? -4.237 12.637 11.681 1.00 96.56 95 ALA A CA 1
ATOM 728 C C . ALA A 1 95 ? -4.925 11.641 12.634 1.00 96.56 95 ALA A C 1
ATOM 730 O O . ALA A 1 95 ? -5.247 12.004 13.765 1.00 96.56 95 ALA A O 1
ATOM 731 N N . SER A 1 96 ? -5.146 10.395 12.201 1.00 97.12 96 SER A N 1
ATOM 732 C CA . SER A 1 96 ? -5.690 9.333 13.059 1.00 97.12 96 SER A CA 1
ATOM 733 C C . SER A 1 96 ? -4.667 8.772 14.055 1.00 97.12 96 SER A C 1
ATOM 735 O O . SER A 1 96 ? -5.050 8.124 15.026 1.00 97.12 96 SER A O 1
ATOM 737 N N . GLY A 1 97 ? -3.371 9.008 13.819 1.00 96.69 97 GLY A N 1
ATOM 738 C CA . GLY A 1 97 ? -2.278 8.414 14.586 1.00 96.69 97 GLY A CA 1
ATOM 739 C C . GLY A 1 97 ? -1.955 6.962 14.215 1.00 96.69 97 GLY A C 1
ATOM 740 O O . GLY A 1 97 ? -1.047 6.387 14.812 1.00 96.69 97 GLY A O 1
ATOM 741 N N . THR A 1 98 ? -2.651 6.36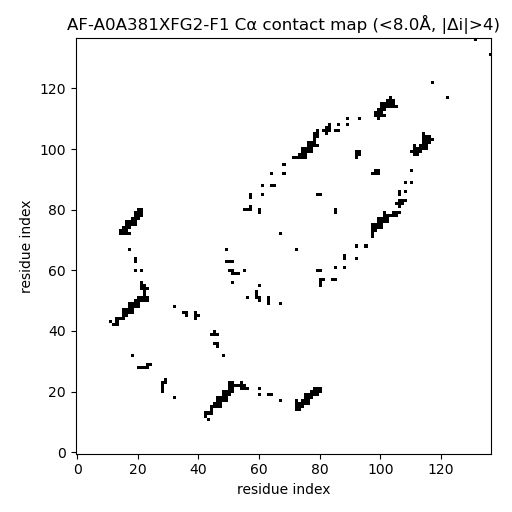0 13.242 1.00 97.56 98 THR A N 1
ATOM 742 C CA . THR A 1 98 ? -2.344 5.009 12.751 1.00 97.56 98 THR A CA 1
ATOM 743 C C . THR A 1 98 ? -1.007 5.000 11.991 1.00 97.56 98 THR A C 1
ATOM 745 O O . THR A 1 98 ? -0.878 5.695 10.980 1.00 97.56 98 THR A O 1
ATOM 748 N N . PRO A 1 99 ? -0.019 4.184 12.408 1.00 97.44 99 PRO A N 1
ATOM 749 C CA . PRO A 1 99 ? 1.242 4.020 11.693 1.00 97.44 99 PRO A CA 1
ATOM 750 C C . PRO A 1 99 ? 1.034 3.564 10.246 1.00 97.44 99 PRO A C 1
ATOM 752 O O . PRO A 1 99 ? 0.337 2.580 9.983 1.00 97.44 99 PRO A O 1
ATOM 755 N N . LEU A 1 100 ? 1.681 4.263 9.314 1.00 97.81 100 LEU A N 1
ATOM 756 C CA . LEU A 1 100 ? 1.632 3.977 7.885 1.00 97.81 100 LEU A CA 1
ATOM 757 C C . LEU A 1 100 ? 2.968 3.406 7.404 1.00 97.81 100 LEU A C 1
ATOM 759 O O . LEU A 1 100 ? 4.027 3.960 7.686 1.00 97.81 100 LEU A O 1
ATOM 763 N N . PHE A 1 101 ? 2.908 2.332 6.626 1.00 97.31 101 PHE A N 1
ATOM 764 C CA . PHE A 1 101 ? 4.045 1.739 5.932 1.00 97.31 101 PHE A CA 1
ATOM 765 C C . PHE A 1 101 ? 3.735 1.655 4.442 1.00 97.31 101 PHE A C 1
ATOM 767 O O . PHE A 1 101 ? 2.665 1.182 4.051 1.00 97.31 101 PHE A O 1
ATOM 774 N N . PHE A 1 102 ? 4.676 2.070 3.603 1.00 96.88 102 PHE A N 1
ATOM 775 C CA . PHE A 1 102 ? 4.575 1.902 2.161 1.00 96.88 102 PHE A CA 1
ATOM 776 C C . PHE A 1 102 ? 5.320 0.662 1.680 1.00 96.88 102 PHE A C 1
ATOM 778 O O . PHE A 1 102 ? 6.295 0.212 2.284 1.00 96.88 102 PHE A O 1
ATOM 785 N N . PHE A 1 103 ? 4.867 0.110 0.557 1.00 95.62 103 PHE A N 1
ATOM 786 C CA . PHE A 1 103 ? 5.634 -0.879 -0.1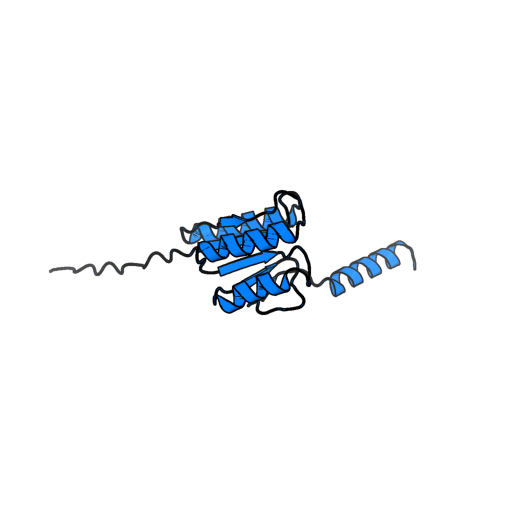86 1.00 95.62 103 PHE A CA 1
ATOM 787 C C . PHE A 1 103 ? 5.472 -0.697 -1.697 1.00 95.62 103 PHE A C 1
ATOM 789 O O . PHE A 1 103 ? 4.434 -0.220 -2.165 1.00 95.62 103 PHE A O 1
ATOM 796 N N . VAL A 1 104 ? 6.490 -1.109 -2.460 1.00 93.62 104 VAL A N 1
ATOM 797 C CA . VAL A 1 104 ? 6.653 -0.945 -3.923 1.00 93.62 104 VAL A CA 1
ATOM 798 C C . VAL A 1 104 ? 6.781 0.509 -4.381 1.00 93.62 104 VAL A C 1
ATOM 800 O O . VAL A 1 104 ? 7.580 0.792 -5.258 1.00 93.62 104 VAL A O 1
ATOM 803 N N . SER A 1 105 ? 5.993 1.421 -3.828 1.00 91.38 105 SER A N 1
ATOM 804 C CA . SER A 1 105 ? 6.007 2.842 -4.162 1.00 91.38 105 SER A CA 1
ATOM 805 C C . SER A 1 105 ? 5.486 3.650 -2.979 1.00 91.38 105 SER A C 1
ATOM 807 O O . SER A 1 105 ? 4.637 3.154 -2.239 1.00 91.38 105 SER A O 1
ATOM 809 N N . GLU A 1 106 ? 5.913 4.900 -2.859 1.00 89.50 106 GLU A N 1
ATOM 810 C CA . GLU A 1 106 ? 5.407 5.863 -1.875 1.00 89.50 106 GLU A CA 1
ATOM 811 C C . GLU A 1 106 ? 4.702 7.052 -2.541 1.00 89.50 106 GLU A C 1
ATOM 813 O O . GLU A 1 106 ? 4.652 7.170 -3.770 1.00 89.50 106 GLU A O 1
ATOM 818 N N . THR A 1 107 ? 4.094 7.906 -1.722 1.00 89.12 107 THR A N 1
ATOM 819 C CA . THR A 1 107 ? 3.583 9.215 -2.144 1.00 89.12 107 THR A CA 1
ATOM 820 C C . THR A 1 107 ? 4.632 10.304 -1.918 1.00 89.12 107 THR A C 1
ATOM 822 O O . THR A 1 107 ? 5.529 10.133 -1.102 1.00 89.12 107 THR A O 1
ATOM 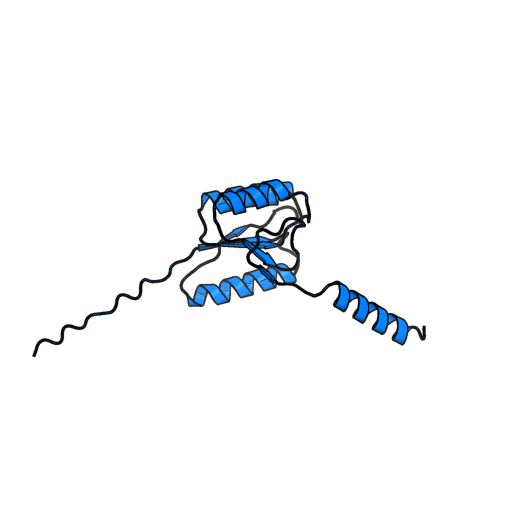825 N N . GLU A 1 108 ? 4.506 11.448 -2.597 1.00 84.81 108 GLU A N 1
ATOM 826 C CA . GLU A 1 108 ? 5.415 12.597 -2.399 1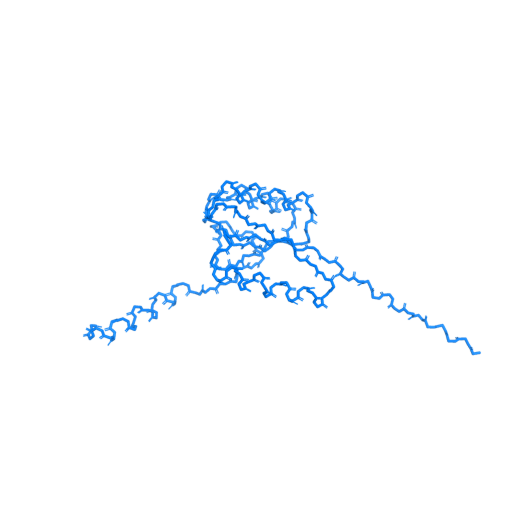.00 84.81 108 GLU A CA 1
ATOM 827 C C . GLU A 1 108 ? 5.380 13.128 -0.955 1.00 84.81 108 GLU A C 1
ATOM 829 O O . GLU A 1 108 ? 6.371 13.628 -0.430 1.00 84.81 108 GLU A O 1
ATOM 834 N N . LEU A 1 109 ? 4.227 12.995 -0.298 1.00 74.12 109 LEU A N 1
ATOM 835 C CA . LEU A 1 109 ? 4.087 13.154 1.144 1.00 74.12 109 LEU A CA 1
ATOM 836 C C . LEU A 1 109 ? 4.439 11.820 1.802 1.00 74.12 109 LEU A C 1
ATOM 838 O O . LEU A 1 109 ? 3.762 10.831 1.528 1.00 74.12 109 LEU A O 1
ATOM 842 N N . SER A 1 110 ? 5.434 11.778 2.684 1.00 69.62 110 SER A N 1
ATOM 843 C CA . SER A 1 110 ? 5.806 10.531 3.365 1.00 69.62 110 SER A CA 1
ATOM 844 C C . SER A 1 110 ? 5.767 10.694 4.889 1.00 69.62 110 SER A C 1
ATOM 846 O O . SER A 1 110 ? 6.812 10.791 5.527 1.00 69.62 110 SER A O 1
ATOM 848 N N . PRO A 1 111 ? 4.563 10.711 5.505 1.00 85.00 111 PRO A N 1
ATOM 849 C CA . PRO A 1 111 ? 4.423 10.513 6.951 1.00 85.00 111 PRO A CA 1
ATOM 850 C C . PRO A 1 111 ? 4.627 9.037 7.343 1.00 85.00 111 PRO A C 1
ATOM 852 O O . PRO A 1 111 ? 4.403 8.650 8.489 1.00 85.00 111 PRO A O 1
ATOM 855 N N . ALA A 1 112 ? 4.985 8.181 6.379 1.00 91.88 112 ALA A N 1
ATOM 856 C CA . ALA A 1 112 ? 5.168 6.763 6.596 1.00 91.88 112 ALA A CA 1
ATOM 857 C C . ALA A 1 112 ? 6.407 6.496 7.455 1.00 91.88 112 ALA A C 1
ATOM 859 O O . ALA A 1 112 ? 7.450 7.129 7.312 1.00 91.88 112 ALA A O 1
ATOM 860 N N . VAL A 1 113 ? 6.304 5.485 8.314 1.00 95.81 113 VAL A N 1
ATOM 861 C CA . VAL A 1 113 ? 7.420 4.996 9.129 1.00 95.81 113 VAL A CA 1
ATOM 862 C C . VAL A 1 113 ? 8.526 4.421 8.239 1.00 95.81 113 VAL A C 1
ATOM 864 O O . VAL A 1 113 ? 9.708 4.522 8.559 1.00 95.81 113 VAL A O 1
ATOM 867 N N . SER A 1 114 ? 8.147 3.786 7.128 1.00 93.56 114 SER A N 1
ATOM 868 C CA . SER A 1 114 ? 9.075 3.218 6.153 1.00 93.56 114 SER A CA 1
ATOM 869 C C . SER A 1 114 ? 8.383 2.974 4.811 1.00 93.56 114 SER A C 1
ATOM 871 O O . SER A 1 114 ? 7.171 2.747 4.769 1.00 93.56 114 SER A O 1
ATOM 873 N N . CYS A 1 115 ? 9.170 2.962 3.734 1.00 93.00 115 CYS A N 1
ATOM 874 C CA . CYS A 1 115 ? 8.787 2.455 2.423 1.00 93.00 115 CYS A CA 1
ATOM 875 C C . CYS A 1 115 ? 9.712 1.292 2.034 1.00 93.00 115 CYS A C 1
ATOM 877 O O . CYS A 1 115 ? 10.933 1.438 2.037 1.00 93.00 115 CYS A O 1
ATOM 879 N N . ILE A 1 116 ? 9.134 0.133 1.709 1.00 93.69 116 ILE A N 1
ATOM 880 C CA . ILE A 1 116 ? 9.874 -1.066 1.303 1.00 93.69 116 ILE A CA 1
ATOM 881 C C . ILE A 1 116 ? 9.692 -1.274 -0.202 1.00 93.69 116 ILE A C 1
ATOM 883 O O . ILE A 1 116 ? 8.619 -1.668 -0.663 1.00 93.69 116 ILE A O 1
ATOM 887 N N . GLY A 1 117 ? 10.745 -1.048 -0.981 1.00 91.88 117 GLY A N 1
ATOM 888 C CA . GLY A 1 117 ? 10.700 -1.144 -2.438 1.00 91.88 117 GLY A CA 1
ATOM 889 C C . GLY A 1 117 ? 12.062 -1.421 -3.060 1.00 91.88 117 GLY A C 1
ATOM 890 O O . GLY A 1 117 ? 13.028 -1.744 -2.369 1.00 91.88 117 GLY A O 1
ATOM 891 N N . SER A 1 118 ? 12.109 -1.323 -4.384 1.00 90.75 118 SER A N 1
ATOM 892 C CA . SER A 1 118 ? 13.355 -1.335 -5.145 1.00 90.75 118 SER A CA 1
ATOM 893 C C . SER A 1 118 ? 13.948 0.072 -5.213 1.00 90.75 118 SER A C 1
ATOM 895 O O . SER A 1 118 ? 13.230 1.061 -5.093 1.00 90.75 118 SER A O 1
ATOM 897 N N . ASP A 1 119 ? 15.261 0.150 -5.418 1.00 92.31 119 ASP A N 1
ATOM 898 C CA . ASP A 1 119 ? 15.905 1.379 -5.877 1.00 92.31 119 ASP A CA 1
ATOM 899 C C . ASP A 1 119 ? 15.694 1.477 -7.392 1.00 92.31 119 ASP A C 1
ATOM 901 O O . ASP A 1 119 ? 16.359 0.789 -8.173 1.00 92.31 119 ASP A O 1
ATOM 905 N N . ASP A 1 120 ? 14.700 2.268 -7.796 1.00 91.31 120 ASP A N 1
ATOM 906 C CA . ASP A 1 120 ? 14.292 2.386 -9.196 1.00 91.31 120 ASP A CA 1
ATOM 907 C C . ASP A 1 120 ? 15.359 3.078 -10.063 1.00 91.31 120 ASP A C 1
ATOM 909 O O . ASP A 1 120 ? 15.455 2.790 -11.259 1.00 91.31 120 ASP A O 1
ATOM 913 N N . GLU A 1 121 ? 16.201 3.938 -9.478 1.00 94.06 121 GLU A N 1
ATOM 914 C CA . GLU A 1 121 ? 17.315 4.574 -10.187 1.00 94.06 121 GLU A CA 1
ATOM 915 C C . GLU A 1 121 ? 18.418 3.551 -10.466 1.00 94.06 121 GLU A C 1
ATOM 917 O O . GLU A 1 121 ? 18.827 3.379 -11.619 1.00 94.06 121 GLU A O 1
ATOM 922 N N . ALA A 1 122 ? 18.847 2.807 -9.443 1.00 96.62 122 ALA A N 1
ATOM 923 C CA . ALA A 1 122 ? 19.835 1.745 -9.606 1.00 96.62 122 ALA A CA 1
ATOM 924 C C . ALA A 1 122 ? 19.332 0.640 -10.549 1.00 96.62 122 ALA A C 1
ATOM 926 O O . ALA A 1 122 ? 20.090 0.134 -11.380 1.00 96.62 122 ALA A O 1
ATOM 927 N N . LEU A 1 123 ? 18.044 0.290 -10.463 1.00 96.38 123 LEU A N 1
ATOM 928 C CA . LEU A 1 123 ? 17.402 -0.652 -11.377 1.00 96.38 123 LEU A CA 1
ATOM 929 C C . LEU A 1 123 ? 17.443 -0.139 -12.821 1.00 96.38 123 LEU A C 1
ATOM 931 O O . LEU A 1 123 ? 17.871 -0.869 -13.716 1.00 96.38 123 LEU A O 1
ATOM 935 N N . GLY A 1 124 ? 17.030 1.110 -13.050 1.00 97.50 124 GLY A N 1
ATOM 936 C CA . GLY A 1 124 ? 17.046 1.734 -14.371 1.00 97.50 124 GLY A CA 1
ATOM 937 C C . GLY A 1 124 ? 18.454 1.813 -14.959 1.00 97.50 124 GLY A C 1
ATOM 938 O O . GLY A 1 124 ? 18.653 1.473 -16.127 1.00 97.50 124 GLY A O 1
ATOM 939 N N . HIS A 1 125 ? 19.441 2.180 -14.139 1.00 98.00 125 HIS A N 1
ATOM 940 C CA . HIS A 1 125 ? 20.847 2.211 -14.528 1.00 98.00 125 HIS A CA 1
ATOM 941 C C . HIS A 1 125 ? 21.344 0.822 -14.943 1.00 98.00 125 HIS A C 1
ATOM 943 O O . HIS A 1 125 ? 21.833 0.651 -16.058 1.00 98.00 125 HIS A O 1
ATOM 949 N N . ALA A 1 126 ? 21.127 -0.194 -14.103 1.00 98.00 126 ALA A N 1
ATOM 950 C CA . ALA A 1 126 ? 21.529 -1.564 -14.402 1.00 98.00 126 ALA A CA 1
ATOM 951 C C . ALA A 1 126 ? 20.850 -2.104 -15.674 1.00 98.00 126 ALA A C 1
ATOM 953 O O . ALA A 1 126 ? 21.481 -2.803 -16.467 1.00 98.00 126 ALA A O 1
ATOM 954 N N . MET A 1 127 ? 19.575 -1.776 -15.906 1.00 98.00 127 MET A N 1
ATOM 955 C CA . MET A 1 127 ? 18.880 -2.135 -17.145 1.00 98.00 127 MET A CA 1
ATOM 956 C C . MET A 1 127 ? 19.527 -1.478 -18.369 1.00 98.00 127 MET A C 1
ATOM 958 O O . MET A 1 127 ? 19.764 -2.158 -19.369 1.00 98.00 127 MET A O 1
ATOM 962 N N . ALA A 1 128 ? 19.826 -0.180 -18.288 1.00 97.81 128 ALA A N 1
ATOM 963 C CA . ALA A 1 128 ? 20.441 0.571 -19.376 1.00 97.81 128 ALA A CA 1
ATOM 964 C C . ALA A 1 128 ? 21.850 0.057 -19.703 1.00 97.81 128 ALA A C 1
ATOM 966 O O . ALA A 1 128 ? 22.139 -0.191 -20.871 1.00 97.81 128 ALA A O 1
ATOM 967 N N . GLU A 1 129 ? 22.693 -0.186 -18.695 1.00 97.50 129 GLU A N 1
ATOM 968 C CA . GLU A 1 129 ? 24.037 -0.749 -18.884 1.00 97.50 129 GLU A CA 1
ATOM 969 C C . GLU A 1 129 ? 23.995 -2.111 -19.588 1.00 97.50 129 GLU A C 1
ATOM 971 O O . GLU A 1 129 ? 24.769 -2.376 -20.510 1.00 97.50 129 GLU A O 1
ATOM 976 N N . ARG A 1 130 ? 23.070 -2.991 -19.183 1.00 97.88 130 ARG A N 1
ATOM 977 C CA . ARG A 1 130 ? 22.915 -4.317 -19.800 1.00 97.88 130 ARG A CA 1
ATOM 978 C C . ARG A 1 130 ? 22.417 -4.228 -21.236 1.00 97.88 130 ARG A C 1
ATOM 980 O O . ARG A 1 130 ? 22.876 -5.001 -22.074 1.00 97.88 130 ARG A O 1
ATOM 987 N N . LEU A 1 131 ? 21.498 -3.306 -21.515 1.00 97.88 131 LEU A N 1
ATOM 988 C CA . LEU A 1 131 ? 21.006 -3.052 -22.864 1.00 97.88 131 LEU A CA 1
ATOM 989 C C . LEU A 1 131 ? 22.127 -2.524 -23.766 1.00 97.88 131 LEU A C 1
ATOM 991 O O . LEU A 1 131 ? 22.343 -3.082 -24.836 1.00 97.88 131 LEU A O 1
ATOM 995 N N . ALA A 1 132 ? 22.851 -1.499 -23.317 1.00 97.81 132 ALA A N 1
ATOM 996 C CA . ALA A 1 132 ? 23.959 -0.886 -24.046 1.00 97.81 132 ALA A CA 1
ATOM 997 C C . ALA A 1 132 ? 25.046 -1.923 -24.375 1.00 97.81 132 ALA A C 1
ATOM 999 O O . ALA A 1 132 ? 25.358 -2.156 -25.543 1.00 97.81 132 ALA A O 1
ATOM 1000 N N . GLY A 1 133 ? 25.482 -2.685 -23.364 1.00 97.25 133 GLY A N 1
ATOM 1001 C CA . GLY A 1 133 ? 26.449 -3.767 -23.550 1.00 97.25 133 GLY A CA 1
ATOM 1002 C C . GLY A 1 133 ? 25.981 -4.875 -24.502 1.00 97.25 133 GLY A C 1
ATOM 1003 O O . GLY A 1 133 ? 26.809 -5.478 -25.177 1.00 97.25 133 GLY A O 1
ATOM 1004 N N . HIS A 1 134 ? 24.674 -5.149 -24.591 1.00 97.56 134 HIS A N 1
ATOM 1005 C CA . HIS A 1 134 ? 24.124 -6.111 -25.555 1.00 97.56 134 HIS A CA 1
ATOM 1006 C C . HIS A 1 134 ? 24.032 -5.549 -26.981 1.00 97.56 134 HIS A C 1
ATOM 1008 O O . HIS A 1 134 ? 24.144 -6.306 -27.941 1.00 97.56 134 HIS A O 1
ATOM 1014 N N . LEU A 1 135 ? 23.816 -4.240 -27.118 1.00 97.75 135 LEU A N 1
ATOM 1015 C CA . LEU A 1 135 ? 23.719 -3.542 -28.401 1.00 97.75 135 LEU A CA 1
ATOM 1016 C C . LEU A 1 135 ? 25.079 -3.073 -28.951 1.00 97.75 135 LEU A C 1
ATOM 1018 O O . LEU A 1 135 ? 25.098 -2.444 -30.005 1.00 97.75 135 LEU A O 1
ATOM 1022 N N . GLU A 1 136 ? 26.187 -3.375 -28.264 1.00 91.88 136 GLU A N 1
ATOM 1023 C CA . GLU A 1 136 ? 27.550 -2.925 -28.607 1.00 91.88 136 GLU A CA 1
ATOM 1024 C C . GLU A 1 136 ? 27.709 -1.388 -28.640 1.00 91.88 136 GLU A C 1
ATOM 1026 O O . GLU A 1 136 ? 28.546 -0.859 -29.376 1.00 91.88 136 GLU A O 1
ATOM 1031 N N . GLY A 1 137 ? 26.899 -0.672 -27.850 1.00 54.81 137 GLY A N 1
ATOM 1032 C CA . GLY A 1 137 ? 26.902 0.792 -27.720 1.00 54.81 137 GLY A CA 1
ATOM 1033 C C . GLY A 1 137 ? 27.383 1.266 -26.360 1.00 54.81 137 GLY A C 1
ATOM 1034 O O . GLY A 1 137 ? 27.032 0.607 -25.358 1.00 54.81 137 GLY A O 1
#

Nearest PDB structures (foldseek):
  2ioy-assembly2_B  TM=9.513E-01  e=1.502E-08  Caldanaerobacter subterraneus subsp. tengcongensis
  3ksm-assembly3_B  TM=9.264E-01  e=4.893E-07  Hahella chejuensis KCTC 2396
  2x7x-assembly1_B  TM=8.778E-01  e=3.081E-06  Bacteroides thetaiotaomicron VPI-5482
  5dte-assembly3_C  TM=8.760E-01  e=3.514E-06  Actinobacillus succinogenes 130Z
  3brs-assembly2_B  TM=9.161E-01  e=2.689E-04  Lachnoclostridium phytofermentans ISDg

Sequence (137 aa):
VAIVLLETSLTEMSFSIAVLTKNNTNPAYIGARVGIDRMIEHFGCRAVHYVPRRPDDVGEQITLVSKALDRIPDAIIMCPTHPTRLAEAIQSIEASGTPLFFFVSETELSPAVSCIGSDDEALGHAMAERLAGHLEG

Secondary structure (DSSP, 8-state):
----------------EEEE-S-SS-HHHHHHHHHHHHHHHTTT--EEEE--SSTT-HHHHHHHHHHHHTT--SEEEE--SSSSTTHHHHHHHHHHT--EEEESB--SS---SEEE---HHHHHHHHHHHHHHHHT-

Solvent-accessible surface area (backbone atoms only — not comparable to full-atom values): 7882 Å² total; per-residue (Å²): 140,82,85,78,77,78,75,75,76,72,73,78,69,75,56,40,38,32,37,37,39,34,38,89,80,53,65,67,53,51,50,49,52,54,53,50,45,58,56,40,44,77,54,79,26,61,65,48,78,43,59,29,91,52,70,50,36,55,70,50,44,45,55,43,50,54,62,43,56,77,65,65,38,68,28,38,40,34,30,67,57,45,51,60,89,42,53,71,52,53,50,53,40,58,75,69,68,39,49,35,32,28,34,74,45,68,41,82,71,70,90,43,83,44,71,53,60,76,63,64,63,62,48,51,48,55,52,48,53,54,50,30,65,71,69,78,92

Organism: NCBI:txid408172

Radius of gyration: 19.84 Å; Cα contacts (8 Å, |Δi|>4): 195; chains: 1; bounding box: 41×41×78 Å

Mean predicted aligned error: 6.45 Å

pLDDT: mean 90.75, std 14.19, range [37.62, 98.75]